Protein AF-A0A0G0XL84-F1 (afdb_monomer_lite)

Sequence (119 aa):
MKKNVEFKSWHGVLLLAILFVAIVLGIVQMVNQDVTSPDASFQRRGEQVEQLTQASCESAGGQWEACGSACRGEEAENPEVVCMELCQEYCYCREDHQCPVDHNCVEKIEEIGICEVEF

Organism: NCBI:txid1618983

Foldseek 3Di:
DDDPPPPDDVVVVVVVVVVVVVVVVVVVVVVVVVVPDPPPPVCVPPPPPPPDDCVQLVVLVWHKDQFDFPCVCVCVVDVPDPGDGDGDIWTKDLAQSSHGPQWGFDDADVSIGTTDHDD

Secondary structure (DSSP, 8-state):
--------SHHHHHHHHHHHHHHHHHHHHHHHHSSS---TTTHHHH--S----HHHHHHHT-EEEEEEETTTTHHHH-TT------EEEEEEESSGGGSPTTEEEEEEETTEEEEEE--

Radius of gyration: 32.45 Å; chains: 1; bounding box: 77×32×87 Å

Structure (mmCIF, N/CA/C/O backbone):
data_AF-A0A0G0XL84-F1
#
_entry.id   AF-A0A0G0XL84-F1
#
loop_
_atom_site.group_PDB
_atom_site.id
_atom_site.type_symbol
_atom_site.label_atom_id
_atom_site.label_alt_id
_atom_site.label_comp_id
_atom_site.label_asym_id
_atom_site.label_entity_id
_atom_site.label_seq_id
_atom_site.pdbx_PDB_ins_code
_atom_site.Cartn_x
_atom_site.Cartn_y
_atom_site.Cartn_z
_atom_site.occupancy
_atom_site.B_iso_or_equiv
_atom_site.auth_seq_id
_atom_site.auth_comp_id
_atom_site.auth_asym_id
_atom_site.auth_atom_id
_atom_site.pdbx_PDB_model_num
ATOM 1 N N . MET A 1 1 ? -63.067 9.420 73.854 1.00 41.38 1 MET A N 1
ATOM 2 C CA . MET A 1 1 ? -62.566 10.344 72.811 1.00 41.38 1 MET A CA 1
ATOM 3 C C . MET A 1 1 ? -61.600 9.578 71.915 1.00 41.38 1 MET A C 1
ATOM 5 O O . MET A 1 1 ? -60.626 9.036 72.421 1.00 41.38 1 MET A O 1
ATOM 9 N N . LYS A 1 2 ? -61.938 9.413 70.628 1.00 45.59 2 LYS A N 1
ATOM 10 C CA . LYS A 1 2 ? -61.152 8.651 69.640 1.00 45.59 2 LYS A CA 1
ATOM 11 C C . LYS A 1 2 ? -59.872 9.425 69.300 1.00 45.59 2 LYS A C 1
ATOM 13 O O . LYS A 1 2 ? -59.958 10.586 68.916 1.00 45.59 2 LYS A O 1
ATOM 18 N N . LYS A 1 3 ? -58.704 8.791 69.453 1.00 52.31 3 LYS A N 1
ATOM 19 C CA . LYS A 1 3 ? -57.416 9.330 68.997 1.00 52.31 3 LYS A CA 1
ATOM 20 C C . LYS A 1 3 ? -57.377 9.262 67.469 1.00 52.31 3 LYS A C 1
ATOM 22 O O . LYS A 1 3 ? -57.199 8.184 66.911 1.00 52.31 3 LYS A O 1
ATOM 27 N N . ASN A 1 4 ? -57.549 10.405 66.813 1.00 52.34 4 ASN A N 1
ATOM 28 C CA . ASN A 1 4 ? -57.134 10.574 65.427 1.00 52.34 4 ASN A CA 1
ATOM 29 C C . ASN A 1 4 ? -55.612 10.676 65.451 1.00 52.34 4 ASN A C 1
ATOM 31 O O . ASN A 1 4 ? -55.060 11.677 65.896 1.00 52.34 4 ASN A O 1
ATOM 35 N N . VAL A 1 5 ? -54.936 9.597 65.075 1.00 53.91 5 VAL A N 1
ATOM 36 C CA . VAL A 1 5 ? -53.488 9.627 64.898 1.00 53.91 5 VAL A CA 1
ATOM 37 C C . VAL A 1 5 ? -53.228 10.426 63.622 1.00 53.91 5 VAL A C 1
ATOM 39 O O . VAL A 1 5 ? -53.611 9.992 62.537 1.00 53.91 5 VAL A O 1
ATOM 42 N N . GLU A 1 6 ? -52.618 11.604 63.764 1.00 58.22 6 GLU A N 1
ATOM 43 C CA . GLU A 1 6 ? -51.966 12.358 62.689 1.00 58.22 6 GLU A CA 1
ATOM 44 C C . GLU A 1 6 ? -50.850 11.495 62.090 1.00 58.22 6 GLU A C 1
ATOM 46 O O . GLU A 1 6 ? -49.682 11.561 62.459 1.00 58.22 6 GLU A O 1
ATOM 51 N N . PHE A 1 7 ? -51.236 10.604 61.187 1.00 53.62 7 PHE A N 1
ATOM 52 C CA . PHE A 1 7 ? -50.346 9.686 60.501 1.00 53.62 7 PHE A CA 1
ATOM 53 C C . PHE A 1 7 ? -50.390 10.056 59.023 1.00 53.62 7 PHE A C 1
ATOM 55 O O . PHE A 1 7 ? -51.264 9.552 58.327 1.00 53.62 7 PHE A O 1
ATOM 62 N N . LYS A 1 8 ? -49.533 10.990 58.570 1.00 56.62 8 LYS A N 1
ATOM 63 C CA . LYS A 1 8 ? -49.121 11.224 57.157 1.00 56.62 8 LYS A CA 1
ATOM 64 C C . LYS A 1 8 ? -48.672 12.675 56.933 1.00 56.62 8 LYS A C 1
ATOM 66 O O . LYS A 1 8 ? -49.443 13.508 56.482 1.00 56.62 8 LYS A O 1
ATOM 71 N N . SER A 1 9 ? -47.400 12.975 57.166 1.00 61.25 9 SER A N 1
ATOM 72 C CA . SER A 1 9 ? -46.766 14.140 56.518 1.00 61.25 9 SER A CA 1
ATOM 73 C C . SER A 1 9 ? -45.315 13.830 56.153 1.00 61.25 9 SER A C 1
ATOM 75 O O . SER A 1 9 ? -44.904 14.014 55.012 1.00 61.25 9 SER A O 1
ATOM 77 N N . TRP A 1 10 ? -44.586 13.162 57.051 1.00 66.12 10 TRP A N 1
ATOM 78 C CA . TRP A 1 10 ? -43.202 12.745 56.802 1.00 66.12 10 TRP A CA 1
ATOM 79 C C . TRP A 1 10 ? -43.023 11.789 55.619 1.00 66.12 10 TRP A C 1
ATOM 81 O O . TRP A 1 10 ? -42.103 11.967 54.830 1.00 66.12 10 TRP A O 1
ATOM 91 N N . HIS A 1 11 ? -43.918 10.816 55.435 1.00 73.19 11 HIS A N 1
ATOM 92 C CA . HIS A 1 11 ? -43.834 9.916 54.280 1.00 73.19 11 HIS A CA 1
ATOM 93 C C . HIS A 1 11 ? -44.096 10.630 52.948 1.00 73.19 11 HIS A C 1
ATOM 95 O O . HIS A 1 11 ? -43.514 10.247 51.941 1.00 73.19 11 HIS A O 1
ATOM 101 N N . GLY A 1 12 ? -44.921 11.684 52.942 1.00 77.56 12 GLY A N 1
ATOM 102 C CA . GLY A 1 12 ? -45.145 12.499 51.745 1.00 77.56 12 GLY A CA 1
ATOM 103 C C . GLY A 1 12 ? -43.898 13.297 51.367 1.00 77.56 12 GLY A C 1
ATOM 104 O O . GLY A 1 12 ? -43.495 13.294 50.208 1.00 77.56 12 GLY A O 1
ATOM 105 N N . VAL A 1 13 ? -43.243 13.902 52.361 1.00 80.56 13 VAL A N 1
ATOM 106 C CA . VAL A 1 13 ? -41.980 14.634 52.170 1.00 80.56 13 VAL A CA 1
ATOM 107 C C . VAL A 1 13 ? -40.851 13.691 51.744 1.00 80.56 13 VAL A C 1
ATOM 109 O O . VAL A 1 13 ? -40.098 14.016 50.831 1.00 80.56 13 VAL A O 1
ATOM 112 N N . LEU A 1 14 ? -40.767 12.499 52.344 1.00 85.12 14 LEU A N 1
ATOM 113 C CA . LEU A 1 14 ? -39.775 11.485 51.984 1.00 85.12 14 LEU A CA 1
ATOM 114 C C . LEU A 1 14 ? -39.954 11.014 50.532 1.00 85.12 14 LEU A C 1
ATOM 116 O O . LEU A 1 14 ? -38.980 10.929 49.791 1.00 85.12 14 LEU A O 1
ATOM 120 N N . LEU A 1 15 ? -41.195 10.755 50.107 1.00 85.50 15 LEU A N 1
ATOM 121 C CA . LEU A 1 15 ? -41.493 10.363 48.727 1.00 85.50 15 LEU A CA 1
ATOM 122 C C . LEU A 1 15 ? -41.150 11.471 47.726 1.00 85.50 15 LEU A C 1
ATOM 124 O O . LEU A 1 15 ? -40.565 11.183 46.686 1.00 85.50 15 LEU A O 1
ATOM 128 N N . LEU A 1 16 ? -41.448 12.731 48.053 1.00 86.25 16 LEU A N 1
ATOM 129 C CA . LEU A 1 16 ? -41.073 13.887 47.233 1.00 86.25 16 LEU A CA 1
ATOM 130 C C . LEU A 1 16 ? -39.553 14.039 47.102 1.00 86.25 16 LEU A C 1
ATOM 132 O O . LEU A 1 16 ? -39.059 14.282 46.004 1.00 86.25 16 LEU A O 1
ATOM 136 N N . ALA A 1 17 ? -38.809 13.854 48.194 1.00 86.81 17 ALA A N 1
ATOM 137 C CA . ALA A 1 17 ? -37.351 13.933 48.182 1.00 86.81 17 ALA A CA 1
ATOM 138 C C . ALA A 1 17 ? -36.722 12.817 47.331 1.00 86.81 17 ALA A C 1
ATOM 140 O O . ALA A 1 17 ? -35.836 13.088 46.524 1.00 86.81 17 ALA A O 1
ATOM 141 N N . ILE A 1 18 ? -37.216 11.580 47.457 1.00 90.06 18 ILE A N 1
ATOM 142 C CA . ILE A 1 18 ? -36.752 10.443 46.646 1.00 90.06 18 ILE A CA 1
ATOM 143 C C . ILE A 1 18 ? -37.029 10.696 45.159 1.00 90.06 18 ILE A C 1
ATOM 145 O O . ILE A 1 18 ? -36.155 10.478 44.321 1.00 90.06 18 ILE A O 1
ATOM 149 N N . LEU A 1 19 ? -38.223 11.197 44.830 1.00 90.69 19 LEU A N 1
ATOM 150 C CA . LEU A 1 19 ? -38.613 11.491 43.453 1.00 90.69 19 LEU A CA 1
ATOM 151 C C . LEU A 1 19 ? -37.757 12.613 42.846 1.00 90.69 19 LEU A C 1
ATOM 153 O O . LEU A 1 19 ? -37.318 12.503 41.705 1.00 90.69 19 LEU A O 1
ATOM 157 N N . PHE A 1 20 ? -37.455 13.654 43.624 1.00 91.06 20 PHE A N 1
ATOM 158 C CA . PHE A 1 20 ? -36.576 14.739 43.195 1.00 91.06 20 PHE A CA 1
ATOM 159 C C . PHE A 1 20 ? -35.150 14.247 42.914 1.00 91.06 20 PHE A C 1
ATOM 161 O O . PHE A 1 20 ? -34.592 14.558 41.865 1.00 91.06 20 PHE A O 1
ATOM 168 N N . VAL A 1 21 ? -34.581 13.424 43.801 1.00 91.31 21 VAL A N 1
ATOM 169 C CA . VAL A 1 21 ? -33.249 12.833 43.597 1.00 91.31 21 VAL A CA 1
ATOM 170 C C . VAL A 1 21 ? -33.222 11.952 42.345 1.00 91.31 21 VAL A C 1
ATOM 172 O O . VAL A 1 21 ? -32.287 12.057 41.558 1.00 91.31 21 VAL A O 1
ATOM 175 N N . ALA A 1 22 ? -34.258 11.141 42.109 1.00 87.81 22 ALA A N 1
ATOM 176 C CA . ALA A 1 22 ? -34.354 10.315 40.906 1.00 87.81 22 ALA A CA 1
ATOM 177 C C . ALA A 1 22 ? -34.412 11.154 39.615 1.00 87.81 22 ALA A C 1
ATOM 179 O O . ALA A 1 22 ? -33.746 10.816 38.639 1.00 87.81 22 ALA A O 1
ATOM 180 N N . ILE A 1 23 ? -35.15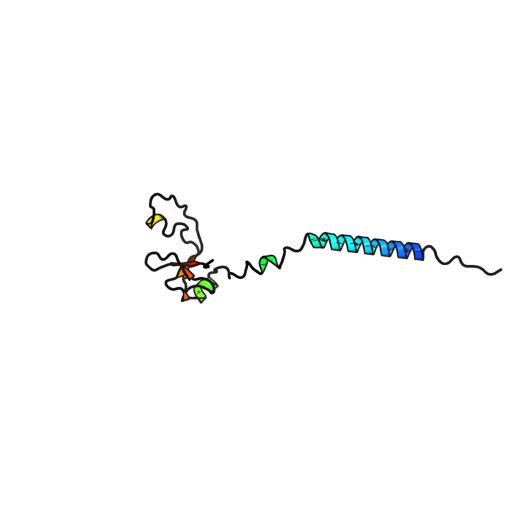2 12.269 39.620 1.00 88.12 23 ILE A N 1
ATOM 181 C CA . ILE A 1 23 ? -35.229 13.191 38.476 1.00 88.12 23 ILE A CA 1
ATOM 182 C C . ILE A 1 23 ? -33.877 13.862 38.225 1.00 88.12 23 ILE A C 1
ATOM 184 O O . ILE A 1 23 ? -33.410 13.877 37.090 1.00 88.12 23 ILE A O 1
ATOM 188 N N . VAL A 1 24 ? -33.223 14.383 39.267 1.00 86.69 24 VAL A N 1
ATOM 189 C CA . VAL A 1 24 ? -31.912 15.038 39.131 1.00 86.69 24 VAL A CA 1
ATOM 190 C C . VAL A 1 24 ? -30.867 14.054 38.607 1.00 86.69 24 VAL A C 1
ATOM 192 O O . VAL A 1 24 ? -30.132 14.389 37.682 1.00 86.69 24 VAL A O 1
ATOM 195 N N . LEU A 1 25 ? -30.832 12.824 39.131 1.00 82.12 25 LEU A N 1
ATOM 196 C CA . LEU A 1 25 ? -29.922 11.786 38.641 1.00 82.12 25 LEU A CA 1
ATOM 197 C C . LEU A 1 25 ? -30.227 11.385 37.191 1.00 82.12 25 LEU A C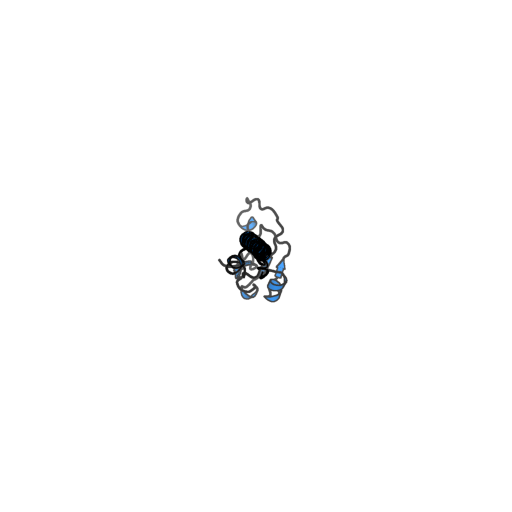 1
ATOM 199 O O . LEU A 1 25 ? -29.294 11.226 36.408 1.00 82.12 25 LEU A O 1
ATOM 203 N N . GLY A 1 26 ? -31.505 11.285 36.811 1.00 80.06 26 GLY A N 1
ATOM 204 C CA . GLY A 1 26 ? -31.908 11.019 35.428 1.00 80.06 26 GLY A CA 1
ATOM 205 C C . GLY A 1 26 ? -31.479 12.125 34.458 1.00 80.06 26 GLY A C 1
ATOM 206 O O . GLY A 1 26 ? -30.953 11.832 33.389 1.00 80.06 26 GLY A O 1
ATOM 207 N N . ILE A 1 27 ? -31.624 13.397 34.848 1.00 75.81 27 ILE A N 1
ATOM 208 C CA . ILE A 1 27 ? -31.187 14.543 34.035 1.00 75.81 27 ILE A CA 1
ATOM 209 C C . ILE A 1 27 ? -29.658 14.571 33.905 1.00 75.81 27 ILE A C 1
ATOM 211 O O . ILE A 1 27 ? -29.149 14.788 32.811 1.00 75.81 27 ILE A O 1
ATOM 215 N N . VAL A 1 28 ? -28.911 14.307 34.983 1.00 70.00 28 VAL A N 1
ATOM 216 C CA . VAL A 1 28 ? -27.437 14.250 34.934 1.00 70.00 28 VAL A CA 1
ATOM 217 C C . VAL A 1 28 ? -26.954 13.123 34.018 1.00 70.00 28 VAL A C 1
ATOM 219 O O . VAL A 1 28 ? -26.009 13.323 33.260 1.00 70.00 28 VAL A O 1
ATOM 222 N N . GLN A 1 29 ? -27.609 11.958 34.040 1.00 64.19 29 GLN A N 1
ATOM 223 C CA . GLN A 1 29 ? -27.301 10.864 33.114 1.00 64.19 29 GLN A CA 1
ATOM 224 C C . GLN A 1 29 ? -27.642 11.220 31.663 1.00 64.19 29 GLN A C 1
ATOM 226 O O . GLN A 1 29 ? -26.859 10.899 30.776 1.00 64.19 29 GLN A O 1
ATOM 231 N N . MET A 1 30 ? -28.756 11.918 31.422 1.00 64.38 30 MET A N 1
ATOM 232 C CA . MET A 1 30 ? -29.148 12.367 30.083 1.00 64.38 30 MET A CA 1
ATOM 233 C C . MET A 1 30 ? -28.156 13.390 29.508 1.00 64.38 30 MET A C 1
ATOM 235 O O . MET A 1 30 ? -27.715 13.237 28.378 1.00 64.38 30 MET A O 1
ATOM 239 N N . VAL A 1 31 ? -27.728 14.378 30.300 1.00 62.69 31 VAL A N 1
ATOM 240 C CA . VAL A 1 31 ? -26.772 15.411 29.856 1.00 62.69 31 VAL A CA 1
ATOM 241 C C . VAL A 1 31 ? -25.362 14.844 29.648 1.00 62.69 31 VAL A C 1
ATOM 243 O O . VAL A 1 31 ? -24.659 15.272 28.737 1.00 62.69 31 VAL A O 1
ATOM 246 N N . ASN A 1 32 ? -24.939 13.853 30.442 1.00 56.84 32 ASN A N 1
ATOM 247 C CA . ASN A 1 32 ? -23.649 13.187 30.220 1.00 56.84 32 ASN A CA 1
ATOM 248 C C . ASN A 1 32 ? -23.649 12.239 29.009 1.00 56.84 32 ASN A C 1
ATOM 250 O O . ASN A 1 32 ? -22.571 11.873 28.547 1.00 56.84 32 ASN A O 1
ATOM 254 N N . GLN A 1 33 ? -24.810 11.833 28.484 1.00 52.31 33 GLN A N 1
ATOM 255 C CA . GLN A 1 33 ? -24.863 10.983 27.291 1.00 52.31 33 GLN A CA 1
ATOM 256 C C . GLN A 1 33 ? -24.648 11.756 25.983 1.00 52.31 33 GLN A C 1
ATOM 258 O O . GLN A 1 33 ? -24.150 11.160 25.032 1.00 52.31 33 GLN A O 1
ATOM 263 N N . ASP A 1 34 ? -24.892 13.070 25.948 1.00 50.91 34 ASP A N 1
ATOM 264 C CA . ASP A 1 34 ? -24.659 13.889 24.747 1.00 50.91 34 ASP A CA 1
ATOM 265 C C . ASP A 1 34 ? -23.170 14.209 24.491 1.00 50.91 34 ASP A C 1
ATOM 267 O O . ASP A 1 34 ? -22.810 14.660 23.407 1.00 50.91 34 ASP A O 1
ATOM 271 N N . VAL A 1 35 ? -22.273 13.960 25.457 1.00 53.47 35 VAL A N 1
ATOM 272 C CA . VAL A 1 35 ? -20.826 14.254 25.328 1.00 53.47 35 VAL A CA 1
ATOM 273 C C . VAL A 1 35 ? -19.980 12.976 25.240 1.00 53.47 35 VAL A C 1
ATOM 275 O O . VAL A 1 35 ? -18.772 13.026 25.023 1.00 53.47 35 VAL A O 1
ATOM 278 N N . THR A 1 36 ? -20.583 11.795 25.396 1.00 50.06 36 THR A N 1
ATOM 279 C CA . THR A 1 36 ? -19.852 10.515 25.375 1.00 50.06 36 THR A CA 1
ATOM 280 C C . THR A 1 36 ? -20.566 9.474 24.525 1.00 50.06 36 THR A C 1
ATOM 282 O O . THR A 1 36 ? -20.882 8.365 24.948 1.00 50.06 36 THR A O 1
ATOM 285 N N . SER A 1 37 ? -20.785 9.827 23.270 1.00 46.41 37 SER A N 1
ATOM 286 C CA . SER A 1 37 ? -20.734 8.864 22.179 1.00 46.41 37 SER A CA 1
ATOM 287 C C . SER A 1 37 ? -20.051 9.565 21.015 1.00 46.41 37 SER A C 1
ATOM 289 O O . SER A 1 37 ? -20.703 10.353 20.338 1.00 46.41 37 SER A O 1
ATOM 291 N N . PRO A 1 38 ? -18.745 9.344 20.769 1.00 48.72 38 PRO A N 1
ATOM 292 C CA . PRO A 1 38 ? -18.255 9.511 19.411 1.00 48.72 38 PRO A CA 1
ATOM 293 C C . PRO A 1 38 ? -19.175 8.682 18.511 1.00 48.72 38 PRO A C 1
ATOM 295 O O . PRO A 1 38 ? -19.418 7.504 18.783 1.00 48.72 38 PRO A O 1
ATOM 298 N N . ASP A 1 39 ? -19.760 9.337 17.515 1.00 43.16 39 ASP A N 1
ATOM 299 C CA . ASP A 1 39 ? -20.657 8.758 16.528 1.00 43.16 39 ASP A CA 1
ATOM 300 C C . ASP A 1 39 ? -20.097 7.447 15.957 1.00 43.16 39 ASP A C 1
ATOM 302 O O . ASP A 1 39 ? -19.395 7.425 14.946 1.00 43.16 39 ASP A O 1
ATOM 306 N N . ALA A 1 40 ? -20.510 6.314 16.528 1.00 50.34 40 ALA A N 1
ATOM 307 C CA . ALA A 1 40 ? -20.274 4.982 15.965 1.00 50.34 40 ALA A CA 1
ATOM 308 C C . ALA A 1 40 ? -20.987 4.777 14.607 1.00 50.34 40 ALA A C 1
ATOM 310 O O . ALA A 1 40 ? -20.922 3.699 14.012 1.00 50.34 40 ALA A O 1
ATOM 311 N N . SER A 1 41 ? -21.700 5.799 14.122 1.00 47.88 41 SER A N 1
ATOM 312 C CA . SER A 1 41 ? -22.367 5.826 12.823 1.00 47.88 41 SER A CA 1
ATOM 313 C C . SER A 1 41 ? -21.605 6.626 11.758 1.00 47.88 41 SER A C 1
ATOM 315 O O . SER A 1 41 ? -21.761 6.322 10.576 1.00 47.88 41 SER A O 1
ATOM 317 N N . PHE A 1 42 ? -20.723 7.563 12.138 1.00 45.59 42 PHE A N 1
ATOM 318 C CA . PHE A 1 42 ? -19.872 8.282 11.180 1.00 45.59 42 PHE A CA 1
ATOM 319 C C . PHE A 1 42 ? -18.641 7.456 10.778 1.00 45.59 42 PHE A C 1
ATOM 321 O O . PHE A 1 42 ? -18.185 7.516 9.640 1.00 45.59 42 PHE A O 1
ATOM 328 N N . GLN A 1 43 ? -18.181 6.574 11.667 1.00 44.56 43 GLN A N 1
ATOM 329 C CA . GLN A 1 43 ? -17.053 5.677 11.408 1.00 44.56 43 GLN A CA 1
ATOM 330 C C . GLN A 1 43 ? -17.434 4.440 10.571 1.00 44.56 43 GLN A C 1
ATOM 332 O O . GLN A 1 43 ? -16.569 3.727 10.092 1.00 44.56 43 GLN A O 1
ATOM 337 N N . ARG A 1 44 ? -18.724 4.170 10.312 1.00 45.75 44 ARG A N 1
ATOM 338 C CA . ARG A 1 44 ? -19.146 2.976 9.543 1.00 45.75 44 ARG A CA 1
A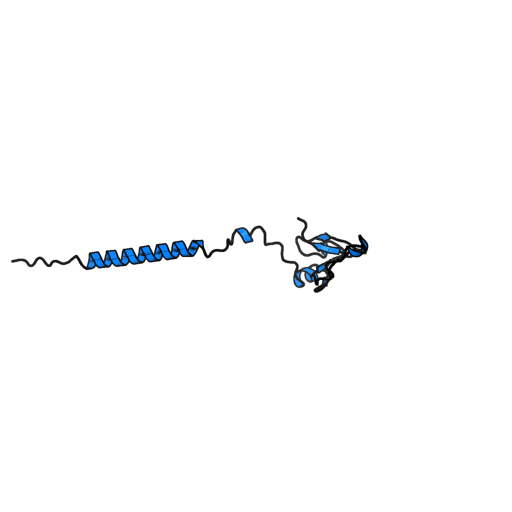TOM 339 C C . ARG A 1 44 ? -19.419 3.185 8.057 1.00 45.75 44 ARG A C 1
ATOM 341 O O . ARG A 1 44 ? -19.839 2.243 7.392 1.00 45.75 44 ARG A O 1
ATOM 348 N N . ARG A 1 45 ? -19.170 4.378 7.514 1.00 45.62 45 ARG A N 1
ATOM 349 C CA . ARG A 1 45 ? -19.250 4.606 6.058 1.00 45.62 45 ARG A CA 1
ATOM 350 C C . ARG A 1 45 ? -17.951 5.127 5.430 1.00 45.62 45 ARG A C 1
ATOM 352 O O . ARG A 1 45 ? -17.841 5.072 4.216 1.00 45.62 45 ARG A O 1
ATOM 359 N N . GLY A 1 46 ? -16.976 5.562 6.232 1.00 43.50 46 GLY A N 1
ATOM 360 C CA . GLY A 1 46 ? -15.638 5.944 5.756 1.00 43.50 46 GLY A CA 1
ATOM 361 C C . GLY A 1 46 ? -14.509 4.975 6.134 1.00 43.50 46 GLY A C 1
ATOM 362 O O . GLY A 1 46 ? -13.404 5.141 5.643 1.00 43.50 46 GLY A O 1
ATOM 363 N N . GLU A 1 47 ? -14.764 3.974 6.987 1.00 45.91 47 GLU A N 1
ATOM 364 C CA . GLU A 1 47 ? -13.714 3.166 7.634 1.00 45.91 47 GLU A CA 1
ATOM 365 C C . GLU A 1 47 ? -13.964 1.654 7.506 1.00 45.91 47 GLU A C 1
ATOM 367 O O . GLU A 1 47 ? -13.995 0.902 8.476 1.00 45.91 47 GLU A O 1
ATOM 372 N N . GLN A 1 48 ? -14.195 1.197 6.278 1.00 43.12 48 GLN A N 1
ATOM 373 C CA . GLN A 1 48 ? -13.886 -0.187 5.896 1.00 43.12 48 GLN A CA 1
ATOM 374 C C . GLN A 1 48 ? -13.068 -0.227 4.606 1.00 43.12 48 GLN A C 1
ATOM 376 O O . GLN A 1 48 ? -13.134 -1.189 3.857 1.00 43.12 48 GLN A O 1
ATOM 381 N N . VAL A 1 49 ? -12.263 0.806 4.360 1.00 53.59 49 VAL A N 1
ATOM 382 C CA . VAL A 1 49 ? -11.024 0.555 3.635 1.00 53.59 49 VAL A CA 1
ATOM 383 C C . VAL A 1 49 ? -10.152 -0.183 4.642 1.00 53.59 49 VAL A C 1
ATOM 385 O O . VAL A 1 49 ? -9.758 0.394 5.658 1.00 53.59 49 VAL A O 1
ATOM 388 N N . GLU A 1 50 ? -9.968 -1.484 4.443 1.00 59.97 50 GLU A N 1
ATOM 389 C CA . GLU A 1 50 ? -9.015 -2.264 5.223 1.00 59.97 50 GLU A CA 1
ATOM 390 C C . GLU A 1 50 ? -7.667 -1.541 5.115 1.00 59.97 50 GLU A C 1
ATOM 392 O O . GLU A 1 50 ? -7.137 -1.394 4.017 1.00 59.97 50 GLU A O 1
ATOM 397 N N . GLN A 1 51 ? -7.180 -0.966 6.223 1.00 67.62 51 GLN A N 1
ATOM 398 C CA . GLN A 1 51 ? -5.908 -0.243 6.211 1.00 67.62 51 GLN A CA 1
ATOM 399 C C . GLN A 1 51 ? -4.844 -1.172 5.631 1.00 67.62 51 GLN A C 1
ATOM 401 O O . GLN A 1 51 ? -4.742 -2.324 6.058 1.00 67.62 51 GLN A O 1
ATOM 406 N N . LEU A 1 52 ? -4.080 -0.681 4.655 1.00 83.31 52 LEU A N 1
ATOM 407 C CA . LEU A 1 52 ? -3.020 -1.450 4.020 1.00 83.31 52 LEU A CA 1
ATOM 408 C C . LEU A 1 52 ? -2.001 -1.858 5.094 1.00 83.31 52 LEU A C 1
ATOM 410 O O . LEU A 1 52 ? -1.246 -1.037 5.603 1.00 83.31 52 LEU A O 1
ATOM 414 N N . THR A 1 53 ? -2.019 -3.131 5.480 1.00 91.31 53 THR A N 1
ATOM 415 C CA . THR A 1 53 ? -1.090 -3.713 6.459 1.00 91.31 53 THR A CA 1
ATOM 416 C C . THR A 1 53 ? -0.130 -4.674 5.776 1.00 91.31 53 THR A C 1
ATOM 418 O O . THR A 1 53 ? -0.484 -5.291 4.766 1.00 91.31 53 THR A O 1
ATOM 421 N N . GLN A 1 54 ? 1.033 -4.912 6.391 1.00 93.50 54 GLN A N 1
ATOM 422 C CA . GLN A 1 54 ? 1.967 -5.956 5.956 1.00 93.50 54 GLN A CA 1
ATOM 423 C C . GLN A 1 54 ? 1.269 -7.301 5.726 1.00 93.50 54 GLN A C 1
ATOM 425 O O . GLN A 1 54 ? 1.444 -7.919 4.680 1.00 93.50 54 GLN A O 1
ATOM 430 N N . ALA A 1 55 ? 0.429 -7.725 6.674 1.00 93.31 55 ALA A N 1
ATOM 431 C CA . ALA A 1 55 ? -0.284 -8.993 6.575 1.00 93.31 55 ALA A CA 1
ATOM 432 C C . ALA A 1 55 ? -1.223 -9.030 5.359 1.00 93.31 55 ALA A C 1
ATOM 434 O O . ALA A 1 55 ? -1.206 -10.002 4.607 1.00 93.31 55 ALA A O 1
ATOM 435 N N . SER A 1 56 ? -2.008 -7.968 5.140 1.00 92.88 56 SER A N 1
ATOM 436 C CA . SER A 1 56 ? -2.907 -7.882 3.981 1.00 92.88 56 SER A CA 1
ATOM 437 C C . SER A 1 56 ? -2.131 -7.885 2.658 1.00 92.88 56 SER A C 1
ATOM 439 O O . SER A 1 56 ? -2.470 -8.653 1.759 1.00 92.88 56 SER A O 1
ATOM 441 N N . CYS A 1 57 ? -1.034 -7.125 2.579 1.00 94.25 57 CYS A N 1
ATOM 442 C CA . CYS A 1 57 ? -0.169 -7.028 1.408 1.00 94.25 57 CYS A CA 1
ATOM 443 C C . CYS A 1 57 ? 0.442 -8.383 1.027 1.00 94.25 57 CYS A C 1
ATOM 445 O O . CYS A 1 57 ? 0.280 -8.862 -0.096 1.00 94.25 57 CYS A O 1
ATOM 447 N N . GLU A 1 58 ? 1.096 -9.041 1.987 1.00 94.94 58 GLU A N 1
ATOM 448 C CA . GLU A 1 58 ? 1.747 -10.333 1.764 1.00 94.94 58 GLU A CA 1
ATOM 449 C C . GLU A 1 58 ? 0.724 -11.428 1.436 1.00 94.94 58 GLU A C 1
ATOM 451 O O . GLU A 1 58 ? 0.996 -12.306 0.618 1.00 94.94 58 GLU A O 1
ATOM 456 N N . SER A 1 59 ? -0.477 -11.366 2.026 1.00 94.62 59 SER A N 1
ATOM 457 C CA . SER A 1 59 ? -1.547 -12.332 1.746 1.00 94.62 59 SER A CA 1
ATOM 458 C C . SER A 1 59 ? -2.110 -12.224 0.326 1.00 94.62 59 SER A C 1
ATOM 460 O O . SER A 1 59 ? -2.499 -13.242 -0.247 1.00 94.62 59 SER A O 1
ATOM 462 N N . ALA A 1 60 ? -2.113 -11.019 -0.251 1.00 94.19 60 ALA A N 1
ATOM 463 C CA . ALA A 1 60 ? -2.521 -10.778 -1.632 1.00 94.19 60 ALA A CA 1
ATOM 464 C C . ALA A 1 60 ? -1.420 -11.147 -2.645 1.00 94.19 60 ALA A C 1
ATOM 466 O O . ALA A 1 60 ? -1.696 -11.312 -3.828 1.00 94.19 60 ALA A O 1
ATOM 467 N N . GLY A 1 61 ? -0.176 -11.338 -2.192 1.00 95.31 61 GLY A N 1
ATOM 468 C CA . GLY A 1 61 ? 0.974 -11.624 -3.055 1.00 95.31 61 GLY A CA 1
ATOM 469 C C . GLY A 1 61 ? 1.762 -10.380 -3.474 1.00 95.31 61 GLY A C 1
ATOM 470 O O . GLY A 1 61 ? 2.582 -10.464 -4.395 1.00 95.31 61 GLY A O 1
ATOM 471 N N . GLY A 1 62 ? 1.521 -9.245 -2.815 1.00 95.19 62 GLY A N 1
ATOM 472 C CA . GLY A 1 62 ? 2.362 -8.056 -2.880 1.00 95.19 62 GLY A CA 1
ATOM 473 C C . GLY A 1 62 ? 3.597 -8.175 -1.983 1.00 95.19 62 GLY A C 1
ATOM 474 O O . GLY A 1 62 ? 3.773 -9.147 -1.244 1.00 95.19 62 GLY A O 1
ATOM 475 N N . GLN A 1 63 ? 4.474 -7.176 -2.053 1.00 96.12 63 GLN A N 1
ATOM 476 C CA . GLN A 1 63 ? 5.673 -7.097 -1.220 1.00 96.12 63 GLN A CA 1
ATOM 477 C C . GLN A 1 63 ? 5.603 -5.869 -0.316 1.00 96.12 63 GLN A C 1
ATOM 479 O O . GLN A 1 63 ? 5.553 -4.741 -0.798 1.00 96.12 63 GLN A O 1
ATOM 484 N N . TRP A 1 64 ? 5.634 -6.092 0.995 1.00 95.19 64 TRP A N 1
ATOM 485 C CA . TRP A 1 64 ? 5.602 -5.010 1.969 1.00 95.19 64 TRP A CA 1
ATOM 486 C C . TRP A 1 64 ? 6.935 -4.263 2.032 1.00 95.19 64 TRP A C 1
ATOM 488 O O . TRP A 1 64 ? 8.002 -4.877 2.107 1.00 95.19 64 TRP A O 1
ATOM 498 N N . GLU A 1 65 ? 6.855 -2.939 2.052 1.00 92.19 65 GLU A N 1
ATOM 499 C CA . GLU A 1 65 ? 7.960 -2.029 2.308 1.00 92.19 65 GLU A CA 1
ATOM 500 C C . GLU A 1 65 ? 7.594 -1.164 3.511 1.00 92.19 65 GLU A C 1
ATOM 502 O O . GLU A 1 65 ? 6.640 -0.393 3.466 1.00 92.19 65 GLU A O 1
ATOM 507 N N . ALA A 1 66 ? 8.345 -1.310 4.600 1.00 90.12 66 ALA A N 1
ATOM 508 C CA . ALA A 1 66 ? 8.095 -0.567 5.832 1.00 90.12 66 ALA A CA 1
ATOM 509 C C . ALA A 1 66 ? 8.677 0.854 5.783 1.00 90.12 66 ALA A C 1
ATOM 511 O O . ALA A 1 66 ? 8.376 1.669 6.652 1.00 90.12 66 ALA A O 1
ATOM 512 N N . CYS A 1 67 ? 9.566 1.133 4.825 1.00 86.31 67 CYS A N 1
ATOM 513 C CA . CYS A 1 67 ? 10.242 2.415 4.720 1.00 86.31 67 CYS A CA 1
ATOM 514 C C . CYS A 1 67 ? 10.651 2.741 3.282 1.00 86.31 67 CYS A C 1
ATOM 516 O O . CYS A 1 67 ? 11.835 2.792 2.946 1.00 86.31 67 CYS A O 1
ATOM 518 N N . GLY A 1 68 ? 9.664 2.958 2.421 1.00 84.25 68 GLY A N 1
ATOM 519 C CA . GLY A 1 68 ? 9.888 3.440 1.068 1.00 84.25 68 GLY A CA 1
ATOM 520 C C . GLY A 1 68 ? 10.024 4.960 1.032 1.00 84.25 68 GLY A C 1
ATOM 521 O O . GLY A 1 68 ? 9.619 5.658 1.962 1.00 84.25 68 GLY A O 1
ATOM 522 N N . SER A 1 69 ? 10.593 5.469 -0.061 1.00 83.88 69 SER A N 1
ATOM 523 C CA . SER A 1 69 ? 10.692 6.910 -0.298 1.00 83.88 69 SER A CA 1
ATOM 524 C C . SER A 1 69 ? 9.318 7.482 -0.653 1.00 83.88 69 SER A C 1
ATOM 526 O O . SER A 1 69 ? 8.649 6.979 -1.559 1.00 83.88 69 SER A O 1
ATOM 528 N N . ALA A 1 70 ? 8.912 8.554 0.029 1.00 80.19 70 ALA A N 1
ATOM 529 C CA . ALA A 1 70 ? 7.771 9.393 -0.356 1.00 80.19 70 ALA A CA 1
ATOM 530 C C . ALA A 1 70 ? 7.939 10.043 -1.747 1.00 80.19 70 ALA A C 1
ATOM 532 O O . ALA A 1 70 ? 6.974 10.509 -2.336 1.00 80.19 70 ALA A O 1
ATOM 533 N N . CYS A 1 71 ? 9.164 10.057 -2.277 1.00 79.94 71 CYS A N 1
ATOM 534 C CA . CYS A 1 71 ? 9.557 10.718 -3.522 1.00 79.94 71 CYS A CA 1
ATOM 535 C C . CYS A 1 71 ? 9.537 9.785 -4.731 1.00 79.94 71 CYS A C 1
ATOM 537 O O . CYS A 1 71 ? 10.072 10.108 -5.795 1.00 79.94 71 CYS A O 1
ATOM 539 N N . ARG A 1 72 ? 8.991 8.581 -4.559 1.00 79.56 72 ARG A N 1
ATOM 540 C CA . ARG A 1 72 ? 9.019 7.526 -5.561 1.00 79.56 72 ARG A CA 1
ATOM 541 C C . ARG A 1 72 ? 8.437 8.035 -6.888 1.00 79.56 72 ARG A C 1
ATOM 543 O O . ARG A 1 72 ? 7.248 8.275 -7.004 1.00 79.56 72 ARG A O 1
ATOM 550 N N . GLY A 1 73 ? 9.292 8.168 -7.902 1.00 73.06 73 GLY A N 1
ATOM 551 C CA . GLY A 1 73 ? 8.904 8.618 -9.245 1.00 73.06 73 GLY A CA 1
ATOM 552 C C . GLY A 1 73 ? 8.964 10.125 -9.472 1.00 73.06 73 GLY A C 1
ATOM 553 O O . GLY A 1 73 ? 9.233 10.531 -10.601 1.00 73.06 73 GLY A O 1
ATOM 554 N N . GLU A 1 74 ? 8.838 10.950 -8.430 1.00 74.06 74 GLU A N 1
ATOM 555 C CA . GLU A 1 74 ? 8.908 12.411 -8.574 1.00 74.06 74 GLU A CA 1
ATOM 556 C C . GLU A 1 74 ? 10.264 12.861 -9.131 1.00 74.06 74 GLU A C 1
ATOM 558 O O . GLU A 1 74 ? 10.324 13.723 -10.005 1.00 74.06 74 GLU A O 1
ATOM 563 N N . GLU A 1 75 ? 11.355 12.223 -8.700 1.00 65.88 75 GLU A N 1
ATOM 564 C CA . GLU A 1 75 ? 12.703 12.527 -9.196 1.00 65.88 75 GLU A CA 1
ATOM 565 C C . GLU A 1 75 ? 12.882 12.190 -10.684 1.00 65.88 75 GLU A C 1
ATOM 567 O O . GLU A 1 75 ? 13.653 12.844 -11.392 1.00 65.88 75 GLU A O 1
ATOM 572 N N . ALA A 1 76 ? 12.175 11.161 -11.166 1.00 66.12 76 ALA A N 1
ATOM 573 C CA . ALA A 1 76 ? 12.226 10.735 -12.561 1.00 66.12 76 ALA A CA 1
ATOM 574 C C . ALA A 1 76 ? 11.414 11.672 -13.468 1.00 66.12 76 ALA A C 1
ATOM 576 O O . ALA A 1 76 ? 11.778 11.874 -14.628 1.00 66.12 76 ALA A O 1
ATOM 577 N N . GLU A 1 77 ? 10.333 12.251 -12.945 1.00 70.31 77 GLU A N 1
ATOM 578 C CA . GLU A 1 77 ? 9.459 13.160 -13.685 1.00 70.31 77 GLU A CA 1
ATOM 579 C C . GLU A 1 77 ? 9.927 14.619 -13.622 1.00 70.31 77 GLU A C 1
ATOM 581 O O . GLU A 1 77 ? 9.801 15.348 -14.611 1.00 70.31 77 GLU A O 1
ATOM 586 N N . ASN A 1 78 ? 10.498 15.057 -12.495 1.00 73.88 78 ASN A N 1
ATOM 587 C CA . ASN A 1 78 ? 10.991 16.417 -12.327 1.00 73.88 78 ASN A CA 1
ATOM 588 C C . ASN A 1 78 ? 12.197 16.508 -11.363 1.00 73.88 78 ASN A C 1
ATOM 590 O O . ASN A 1 78 ? 12.020 16.623 -10.149 1.00 73.88 78 ASN A O 1
ATOM 594 N N . PRO A 1 79 ? 13.432 16.589 -11.890 1.00 70.38 79 PRO A N 1
ATOM 595 C CA . PRO A 1 79 ? 14.650 16.637 -11.079 1.00 70.38 79 PRO A CA 1
ATOM 596 C C . PRO A 1 79 ? 14.830 17.943 -10.280 1.00 70.38 79 PRO A C 1
ATOM 598 O O . PRO A 1 79 ? 15.780 18.054 -9.507 1.00 70.38 79 PRO A O 1
ATOM 601 N N . GLU A 1 80 ? 13.969 18.951 -10.470 1.00 74.44 80 GLU A N 1
ATOM 602 C CA . GLU A 1 80 ? 13.994 20.201 -9.697 1.00 74.44 80 GLU A CA 1
ATOM 603 C C . GLU A 1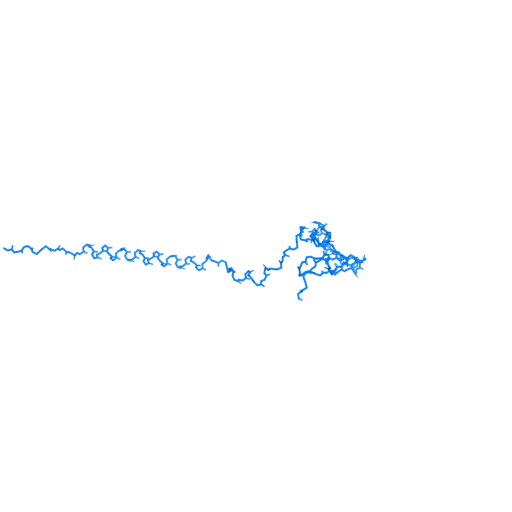 80 ? 13.084 20.162 -8.456 1.00 74.44 80 GLU A C 1
ATOM 605 O O . GLU A 1 80 ? 13.122 21.087 -7.637 1.00 74.44 80 GLU A O 1
ATOM 610 N N . VAL A 1 81 ? 12.270 19.111 -8.290 1.00 75.25 81 VAL A N 1
ATOM 611 C CA . VAL A 1 81 ? 11.431 18.941 -7.099 1.00 75.25 81 VAL A CA 1
ATOM 612 C C . VAL A 1 81 ? 12.316 18.531 -5.930 1.00 75.25 81 VAL A C 1
ATOM 614 O O . VAL A 1 81 ? 12.952 17.481 -5.926 1.00 75.25 81 VAL A O 1
ATOM 617 N N . VAL A 1 82 ? 12.354 19.383 -4.907 1.00 72.44 82 VAL A N 1
ATOM 618 C CA . VAL A 1 82 ? 12.947 19.030 -3.618 1.00 72.44 82 VAL A CA 1
ATOM 619 C C . VAL A 1 82 ? 11.928 18.180 -2.877 1.00 72.44 82 VAL A C 1
ATOM 621 O O . VAL A 1 82 ? 11.073 18.711 -2.168 1.00 72.44 82 VAL A O 1
ATOM 624 N N . CYS A 1 83 ? 12.017 16.869 -3.056 1.00 73.69 83 CYS A N 1
ATOM 625 C CA . CYS A 1 83 ? 11.250 15.943 -2.251 1.00 73.69 83 CYS A CA 1
ATOM 626 C C . CYS A 1 83 ? 12.006 15.613 -0.954 1.00 73.69 83 CYS A C 1
ATOM 628 O O . CYS A 1 83 ? 13.235 15.515 -0.912 1.00 73.69 83 CYS A O 1
ATOM 630 N N . MET A 1 84 ? 11.265 15.542 0.149 1.00 75.88 84 MET A N 1
ATOM 631 C CA . MET A 1 84 ? 11.809 15.188 1.451 1.00 75.88 84 MET A CA 1
ATOM 632 C C . MET A 1 84 ? 11.662 13.684 1.635 1.00 75.88 84 MET A C 1
ATOM 634 O O . MET A 1 84 ? 10.541 13.187 1.681 1.00 75.88 84 MET A O 1
ATOM 638 N N . GLU A 1 85 ? 12.788 12.992 1.794 1.00 76.56 85 GLU A N 1
ATOM 639 C CA . GLU A 1 85 ? 12.822 11.566 2.117 1.00 76.56 85 GLU A CA 1
ATOM 640 C C . GLU A 1 85 ? 12.134 11.313 3.464 1.00 76.56 85 GLU A C 1
ATOM 642 O O . GLU A 1 85 ? 12.725 11.456 4.540 1.00 76.56 85 GLU A O 1
ATOM 647 N N . LEU A 1 86 ? 10.848 10.979 3.395 1.00 81.88 86 LEU A N 1
ATOM 648 C CA . LEU A 1 86 ? 10.055 10.488 4.505 1.00 81.88 86 LEU A CA 1
ATOM 649 C C . LEU A 1 86 ? 9.827 8.994 4.303 1.00 81.88 86 LEU A C 1
ATOM 651 O O . LEU A 1 86 ? 9.481 8.545 3.215 1.00 81.88 86 LEU A O 1
ATOM 655 N N . CYS A 1 87 ? 10.011 8.253 5.388 1.00 84.75 87 CYS A N 1
ATOM 656 C CA . CYS A 1 87 ? 9.718 6.834 5.474 1.00 84.75 87 CYS A CA 1
ATOM 657 C C . CYS A 1 87 ? 8.204 6.623 5.352 1.00 84.75 87 CYS A C 1
ATOM 659 O O . CYS A 1 87 ? 7.464 6.986 6.272 1.00 84.75 87 CYS A O 1
ATOM 661 N N . GLN A 1 88 ? 7.760 6.071 4.227 1.00 86.88 88 GLN A N 1
ATOM 662 C CA . GLN A 1 88 ? 6.362 5.742 3.983 1.00 86.88 88 GLN A CA 1
ATOM 663 C C . GLN A 1 88 ? 6.202 4.241 3.753 1.00 86.88 88 GLN A C 1
ATOM 665 O O . GLN A 1 88 ? 7.020 3.598 3.097 1.00 86.88 88 GLN A O 1
ATOM 670 N N . GLU A 1 89 ? 5.152 3.676 4.334 1.00 90.44 89 GLU A N 1
ATOM 671 C CA . GLU A 1 89 ? 4.831 2.264 4.181 1.00 90.44 89 GLU A CA 1
ATOM 672 C C . GLU A 1 89 ? 4.098 2.035 2.853 1.00 90.44 89 GLU A C 1
ATOM 674 O O . GLU A 1 89 ? 3.149 2.755 2.533 1.00 90.44 89 GLU A O 1
ATOM 679 N N . TYR A 1 90 ? 4.521 1.021 2.095 1.00 90.31 90 TYR A N 1
ATOM 680 C CA . TYR A 1 90 ? 3.913 0.641 0.821 1.00 90.31 90 TYR A CA 1
ATOM 681 C C . TYR A 1 90 ? 3.686 -0.864 0.729 1.00 90.31 90 TYR A C 1
ATOM 683 O O . TYR A 1 90 ? 4.390 -1.676 1.330 1.00 90.31 90 TYR A O 1
ATOM 691 N N . CYS A 1 91 ? 2.754 -1.242 -0.139 1.00 94.19 91 CYS A N 1
ATOM 692 C CA . CYS A 1 91 ? 2.684 -2.583 -0.695 1.00 94.19 91 CYS A CA 1
ATOM 693 C C . CYS A 1 91 ? 3.035 -2.519 -2.180 1.00 94.19 91 CYS A C 1
ATOM 695 O O . CYS A 1 91 ? 2.272 -1.955 -2.963 1.00 94.19 91 CYS A O 1
ATOM 697 N N . TYR A 1 92 ? 4.180 -3.076 -2.572 1.00 94.62 92 TYR A N 1
ATOM 698 C CA . TYR A 1 92 ? 4.571 -3.170 -3.973 1.00 94.62 92 TYR A CA 1
ATOM 699 C C . TYR A 1 92 ? 3.767 -4.237 -4.709 1.00 94.62 92 TYR A C 1
ATOM 701 O O . TYR A 1 92 ? 3.543 -5.341 -4.203 1.00 94.62 92 TYR A O 1
ATOM 709 N N . CYS A 1 93 ? 3.434 -3.930 -5.955 1.00 95.31 93 CYS A N 1
ATOM 710 C CA . CYS A 1 93 ? 2.681 -4.790 -6.857 1.00 95.31 93 CYS A CA 1
ATOM 711 C C . CYS A 1 93 ? 3.232 -4.676 -8.284 1.00 95.31 93 CYS A C 1
ATOM 713 O O . CYS A 1 93 ? 3.895 -3.705 -8.639 1.00 95.31 93 CYS A O 1
ATOM 715 N N . ARG A 1 94 ? 2.967 -5.668 -9.131 1.00 95.50 94 ARG A N 1
ATOM 716 C CA . ARG A 1 94 ? 3.140 -5.579 -10.595 1.00 95.50 94 ARG A CA 1
ATOM 717 C C . ARG A 1 94 ? 1.787 -5.616 -11.298 1.00 95.50 94 ARG A C 1
ATOM 719 O O . ARG A 1 94 ? 1.563 -4.933 -12.301 1.00 95.50 94 ARG A O 1
ATOM 726 N N . GLU A 1 95 ? 0.865 -6.383 -10.728 1.00 95.25 95 GLU A N 1
ATOM 727 C CA . GLU A 1 95 ? -0.502 -6.578 -11.198 1.00 95.25 95 GLU A CA 1
ATOM 728 C C . GLU A 1 95 ? -1.513 -6.330 -10.070 1.00 95.25 95 GLU A C 1
ATOM 730 O O . GLU A 1 95 ? -1.184 -6.477 -8.894 1.00 95.25 95 GLU A O 1
ATOM 735 N N . ASP A 1 96 ? -2.756 -5.999 -10.427 1.00 94.50 96 ASP A N 1
ATOM 736 C CA . ASP A 1 96 ? -3.801 -5.617 -9.460 1.00 94.50 96 ASP A CA 1
ATOM 737 C C . ASP A 1 96 ? -4.168 -6.751 -8.498 1.00 94.50 96 ASP A C 1
ATOM 739 O O . ASP A 1 96 ? -4.492 -6.517 -7.341 1.00 94.50 96 ASP A O 1
ATOM 743 N N . HIS A 1 97 ? -4.043 -8.005 -8.942 1.00 94.25 97 HIS A N 1
ATOM 744 C CA . HIS A 1 97 ? -4.339 -9.174 -8.111 1.00 94.25 97 HIS A CA 1
ATOM 745 C C . HIS A 1 97 ? -3.372 -9.348 -6.926 1.00 94.25 97 HIS A C 1
ATOM 747 O O . HIS A 1 97 ? -3.629 -10.186 -6.067 1.00 94.25 97 HIS A O 1
ATOM 753 N N . GLN A 1 98 ? -2.259 -8.604 -6.908 1.00 95.81 98 GLN A N 1
ATOM 754 C CA . GLN A 1 98 ? -1.280 -8.598 -5.819 1.00 95.81 98 GLN A CA 1
ATOM 755 C C . GLN A 1 98 ? -1.620 -7.584 -4.723 1.00 95.81 98 GLN A C 1
ATOM 757 O O . GLN A 1 98 ? -0.901 -7.493 -3.728 1.00 95.81 98 GLN A O 1
ATOM 762 N N . CYS A 1 99 ? -2.691 -6.816 -4.908 1.00 94.19 99 CYS A N 1
ATOM 763 C CA . CYS A 1 99 ? -3.168 -5.853 -3.939 1.00 94.19 99 CYS A CA 1
ATOM 764 C C . CYS A 1 99 ? -4.305 -6.429 -3.086 1.00 94.19 99 CYS A C 1
ATOM 766 O O . CYS A 1 99 ? -5.055 -7.296 -3.548 1.00 94.19 99 CYS A O 1
ATOM 768 N N . PRO A 1 100 ? -4.443 -5.976 -1.827 1.00 92.44 100 PRO A N 1
ATOM 769 C CA . PRO A 1 100 ? -5.587 -6.328 -0.996 1.00 92.44 100 PRO A CA 1
ATOM 770 C C . PRO A 1 100 ? -6.913 -5.912 -1.634 1.00 92.44 100 PRO A C 1
ATOM 772 O O . PRO A 1 100 ? -6.957 -5.125 -2.579 1.00 92.44 100 PRO A O 1
ATOM 775 N N . VAL A 1 101 ? -8.011 -6.431 -1.088 1.00 88.94 101 VAL A N 1
ATOM 776 C CA . VAL A 1 101 ? -9.356 -6.075 -1.552 1.00 88.94 101 VAL A CA 1
ATOM 777 C C . VAL A 1 101 ? -9.526 -4.549 -1.511 1.00 88.94 101 VAL A C 1
ATOM 779 O O . VAL A 1 101 ? -9.014 -3.881 -0.612 1.00 88.94 101 VAL A O 1
ATOM 782 N N . ASP A 1 102 ? -10.197 -4.010 -2.529 1.00 88.88 102 ASP A N 1
ATOM 783 C CA . ASP A 1 102 ? -10.439 -2.574 -2.728 1.00 88.88 102 ASP A CA 1
ATOM 784 C C . ASP A 1 102 ? -9.180 -1.718 -2.994 1.00 88.88 102 ASP A C 1
ATOM 786 O O . ASP A 1 102 ? -9.246 -0.491 -2.928 1.00 88.88 102 ASP A O 1
ATOM 790 N N . HIS A 1 103 ? -8.049 -2.347 -3.340 1.00 91.31 103 HIS A N 1
ATOM 791 C CA . HIS A 1 103 ? -6.832 -1.671 -3.795 1.00 91.31 103 HIS A CA 1
ATOM 792 C C . HIS A 1 103 ? -6.459 -2.094 -5.223 1.00 91.31 103 HIS A C 1
ATOM 794 O O . HIS A 1 103 ? -6.662 -3.243 -5.613 1.00 91.31 103 HIS A O 1
ATOM 800 N N . ASN A 1 104 ? -5.853 -1.182 -5.982 1.00 93.38 104 ASN A N 1
ATOM 801 C CA . ASN A 1 104 ? -5.350 -1.417 -7.336 1.00 93.38 104 ASN A CA 1
ATOM 802 C C . ASN A 1 104 ? -3.859 -1.104 -7.430 1.00 93.38 104 ASN A C 1
ATOM 804 O O . ASN A 1 1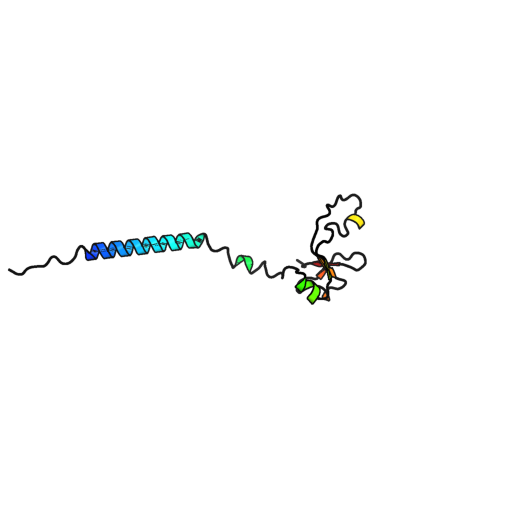04 ? -3.324 -0.331 -6.634 1.00 93.38 104 ASN A O 1
ATOM 808 N N . CYS A 1 105 ? -3.186 -1.694 -8.419 1.00 93.81 105 CYS A N 1
ATOM 809 C CA . CYS A 1 105 ? -1.762 -1.482 -8.612 1.00 93.81 105 CYS A CA 1
ATOM 810 C C . CYS A 1 105 ? -1.499 -0.230 -9.455 1.00 93.81 105 CYS A C 1
ATOM 812 O O . CYS A 1 105 ? -1.552 -0.269 -10.691 1.00 93.81 105 CYS A O 1
ATOM 814 N N . VAL A 1 106 ? -1.176 0.875 -8.787 1.00 91.31 106 VAL A N 1
ATOM 815 C CA . VAL A 1 106 ? -1.008 2.203 -9.393 1.00 91.31 106 VAL A CA 1
ATOM 816 C C . VAL A 1 106 ? 0.455 2.665 -9.376 1.00 91.31 106 VAL A C 1
ATOM 818 O O . VAL A 1 106 ? 1.339 1.957 -8.895 1.00 91.31 106 VAL A O 1
ATOM 821 N N . GLU A 1 107 ? 0.729 3.828 -9.979 1.00 85.56 107 GLU A N 1
ATOM 822 C CA . GLU A 1 107 ? 2.052 4.482 -9.987 1.00 85.56 107 GLU A CA 1
ATOM 823 C C . GLU A 1 107 ? 3.205 3.565 -10.435 1.00 85.56 107 GLU A C 1
ATOM 825 O O . GLU A 1 107 ? 4.207 3.358 -9.741 1.00 85.56 107 GLU A O 1
ATOM 830 N N . LYS A 1 108 ? 3.052 2.948 -11.612 1.00 88.38 108 LYS A N 1
ATOM 831 C CA . LYS A 1 108 ? 4.022 1.969 -12.112 1.00 88.38 108 LYS A CA 1
ATOM 832 C C . LYS A 1 108 ? 5.287 2.645 -12.648 1.00 88.38 108 LYS A C 1
ATOM 834 O O . LYS A 1 108 ? 5.253 3.289 -13.692 1.00 88.38 108 LYS A O 1
ATOM 839 N N . ILE A 1 109 ? 6.413 2.408 -11.981 1.00 86.75 109 ILE A N 1
ATOM 840 C CA . ILE A 1 109 ? 7.765 2.806 -12.388 1.00 86.75 109 ILE A CA 1
ATOM 841 C C . ILE A 1 109 ? 8.537 1.517 -12.639 1.00 86.75 109 ILE A C 1
ATOM 843 O O . ILE A 1 109 ? 8.621 0.668 -11.754 1.00 86.75 109 ILE A O 1
ATOM 847 N N . GLU A 1 110 ? 9.055 1.345 -13.856 1.00 87.38 110 GLU A N 1
ATOM 848 C CA . GLU A 1 110 ? 9.747 0.108 -14.259 1.00 87.38 110 GLU A CA 1
ATOM 849 C C . GLU A 1 110 ? 8.922 -1.165 -13.965 1.00 87.38 110 GLU A C 1
ATOM 851 O O . GLU A 1 110 ? 9.433 -2.160 -13.462 1.00 87.38 110 GLU A O 1
ATOM 856 N N . GLU A 1 111 ? 7.618 -1.123 -14.269 1.00 87.94 111 GLU A N 1
ATOM 857 C CA . GLU A 1 111 ? 6.652 -2.225 -14.069 1.00 87.94 111 GLU A CA 1
ATOM 858 C C . GLU A 1 111 ? 6.331 -2.587 -12.607 1.00 87.94 111 GLU A C 1
ATOM 860 O O . GLU A 1 111 ? 5.537 -3.496 -12.359 1.00 87.94 111 GLU A O 1
ATOM 865 N N . ILE A 1 112 ? 6.886 -1.867 -11.633 1.00 90.88 112 ILE A N 1
ATOM 866 C CA . ILE A 1 112 ? 6.550 -2.002 -10.213 1.00 90.88 112 ILE A CA 1
ATOM 867 C C . ILE A 1 112 ? 5.654 -0.825 -9.843 1.00 90.88 112 ILE A C 1
ATOM 869 O O . ILE A 1 112 ? 6.000 0.311 -10.142 1.00 90.88 112 ILE A O 1
ATOM 873 N N . GLY A 1 113 ? 4.512 -1.076 -9.218 1.00 92.56 113 GLY A N 1
ATOM 874 C CA . GLY A 1 113 ? 3.583 -0.083 -8.679 1.00 92.56 113 GLY A CA 1
ATOM 875 C C . GLY A 1 113 ? 3.419 -0.209 -7.167 1.00 92.56 113 GLY A C 1
ATOM 876 O O . GLY A 1 113 ? 4.092 -1.025 -6.531 1.00 92.56 113 GLY A O 1
ATOM 877 N N . ILE A 1 114 ? 2.503 0.579 -6.612 1.00 93.19 114 ILE A N 1
ATOM 878 C CA . ILE A 1 114 ? 2.054 0.496 -5.217 1.00 93.19 114 ILE A CA 1
ATOM 879 C C . ILE A 1 114 ? 0.543 0.256 -5.159 1.00 93.19 114 ILE A C 1
ATOM 881 O O . ILE A 1 114 ? -0.191 0.651 -6.064 1.00 93.19 114 ILE A O 1
ATOM 885 N N . CYS A 1 115 ? 0.083 -0.436 -4.120 1.00 93.25 115 CYS A N 1
ATOM 886 C CA . CYS A 1 115 ? -1.339 -0.679 -3.905 1.00 93.25 115 CYS A CA 1
ATOM 887 C C . CYS A 1 115 ? -2.012 0.531 -3.257 1.00 93.25 115 CYS A C 1
ATOM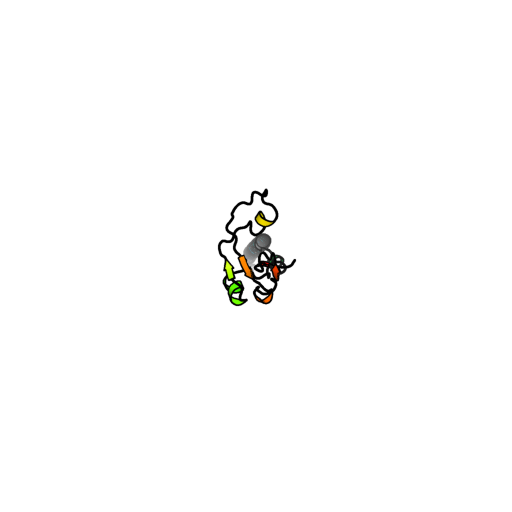 889 O O . CYS A 1 115 ? -1.711 0.852 -2.108 1.00 93.25 115 CYS A O 1
ATOM 891 N N . GLU A 1 116 ? -2.969 1.136 -3.956 1.00 90.00 116 GLU A N 1
ATOM 892 C CA . GLU A 1 116 ? -3.766 2.256 -3.448 1.00 90.00 116 GLU A CA 1
ATOM 893 C C . GLU A 1 116 ? -5.259 2.047 -3.675 1.00 90.00 116 GLU A C 1
ATOM 895 O O . GLU A 1 116 ? -5.679 1.273 -4.537 1.00 90.00 116 GLU A O 1
ATOM 900 N N . VAL A 1 117 ? -6.064 2.756 -2.887 1.00 87.56 117 VAL A N 1
ATOM 901 C CA . VAL A 1 117 ? -7.524 2.755 -2.993 1.00 87.56 117 VAL A CA 1
ATOM 902 C C . VAL A 1 117 ? -7.935 3.668 -4.140 1.00 87.56 117 VAL A C 1
ATOM 904 O O . VAL A 1 117 ? -7.586 4.848 -4.153 1.00 87.56 117 VAL A O 1
ATOM 907 N N . GLU A 1 118 ? -8.708 3.149 -5.087 1.00 68.81 118 GLU A N 1
ATOM 908 C CA . GLU A 1 118 ? -9.291 3.968 -6.152 1.00 68.81 118 GLU A CA 1
ATOM 909 C C . GLU A 1 118 ? -10.536 4.692 -5.600 1.00 68.81 118 GLU A C 1
ATOM 911 O O . GLU A 1 118 ? -11.501 4.044 -5.188 1.00 68.81 118 GLU A O 1
ATOM 916 N N . PHE A 1 119 ? -10.496 6.029 -5.537 1.00 60.22 119 PHE A N 1
ATOM 917 C CA . PHE A 1 119 ? -11.604 6.877 -5.065 1.00 60.22 119 PHE A CA 1
ATOM 918 C C . PHE A 1 119 ? -12.523 7.347 -6.199 1.00 60.22 119 PHE A C 1
ATOM 920 O O . PHE A 1 119 ? -12.005 7.726 -7.274 1.00 60.22 119 PHE A O 1
#

pLDDT: mean 76.55, std 17.14, range [41.38, 96.12]